Protein 4KQT (pdb70)

InterPro domains:
  IPR005632 Chaperone protein Skp [PF03938] (46-183)
  IPR005632 Chaperone protein Skp [PTHR35089] (60-186)
  IPR005632 Chaperone protein Skp [SM00935] (18-184)
  IPR024930 Skp domain superfamily [G3DSA:3.30.910.20] (45-183)
  IPR024930 Skp domain superfamily [SSF111384] (43-184)

Nearest PDB structures (foldseek):
  4kqt-assembly1_A  TM=1.006E+00  e=8.562E-26  Caulobacter vibrioides CB15
  8gl8-assembly1_C  TM=7.759E-01  e=5.706E-06  Flavobacterium johnsoniae
  8gl8-assembly1_G  TM=7.898E-01  e=2.874E-04  Flavobacterium johnsoniae
  1sg2-assembly1_A  TM=7.099E-01  e=2.002E-04  Escherichia coli
  8gl8-assembly1_E  TM=6.558E-01  e=2.399E-04  Flavobacterium johnsoniae

Structure (mmCIF, N/CA/C/O backbone):
data_4KQT
#
_entry.id   4KQT
#
_cell.length_a   109.849
_cell.length_b   109.849
_cell.length_c   163.704
_cell.angle_alpha   90.000
_cell.angle_beta   90.000
_cell.angle_gamma   120.000
#
_symmetry.space_group_name_H-M   'H 3 2'
#
loop_
_entity.id
_entity.type
_entity.pdbx_description
1 polymer 'Putative outer membrane chaperone (OmpH-like)'
2 non-polymer DI(HYDROXYETHYL)ETHER
3 non-polymer 'TRIETHYLENE GLYCOL'
4 water water
#
loop_
_atom_site.group_PDB
_atom_site.id
_atom_site.type_symbol
_atom_site.label_atom_id
_atom_site.label_alt_id
_atom_site.label_comp_id
_atom_site.label_asym_id
_atom_site.label_entity_id
_atom_site.label_seq_id
_atom_site.pdbx_PDB_ins_code
_atom_site.Cartn_x
_atom_site.Cartn_y
_atom_site.Cartn_z
_atom_site.occupancy
_atom_site.B_iso_or_equiv
_atom_site.auth_seq_id
_atom_site.auth_comp_id
_atom_site.auth_asym_id
_atom_site.auth_atom_id
_atom_site.pdbx_PDB_model_num
ATOM 1 N N . LEU A 1 15 ? -0.097 80.439 79.757 1.00 125.29 -4 LEU A N 1
ATOM 2 C CA . LEU A 1 15 ? -0.546 80.554 81.179 1.00 125.97 -4 LEU A CA 1
ATOM 3 C C . LEU A 1 15 ? 0.561 81.136 82.067 1.00 129.82 -4 LEU A C 1
ATOM 4 O O . LEU A 1 15 ? 1.138 80.416 82.887 1.00 120.76 -4 LEU A O 1
ATOM 6 N N . TYR A 1 16 ? 0.855 82.429 81.886 1.00 138.71 -3 TYR A N 1
ATOM 7 C CA . TYR A 1 16 ? 1.867 83.130 82.708 1.00 143.46 -3 TYR A CA 1
ATOM 8 C C . TYR A 1 16 ? 1.265 83.502 84.080 1.00 140.89 -3 TYR A C 1
ATOM 9 O O . TYR A 1 16 ? 0.528 84.481 84.215 1.00 144.84 -3 TYR A O 1
ATOM 18 N N . PHE A 1 17 ? 1.595 82.700 85.091 1.00 132.32 -2 PHE A N 1
ATOM 19 C CA . PHE A 1 17 ? 0.956 82.778 86.410 1.00 125.19 -2 PHE A CA 1
ATOM 20 C C . PHE A 1 17 ? 1.599 83.799 87.341 1.00 124.04 -2 PHE A C 1
ATOM 21 O O . PHE A 1 17 ? 2.811 83.783 87.550 1.00 119.60 -2 PHE A O 1
ATOM 29 N N . GLN A 1 18 ? 0.768 84.672 87.907 1.00 126.02 -1 GLN A N 1
ATOM 30 C CA . GLN A 1 18 ? 1.213 85.691 88.854 1.00 130.72 -1 GLN A CA 1
ATOM 31 C C . GLN A 1 18 ? 0.363 85.603 90.119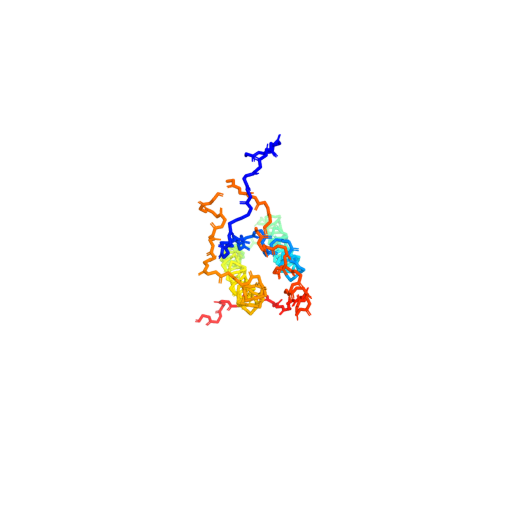 1.00 124.58 -1 GLN A C 1
ATOM 32 O O . GLN A 1 18 ? -0.237 86.586 90.550 1.00 128.09 -1 GLN A O 1
ATOM 38 N N . GLY A 1 19 ? 0.325 84.408 90.705 1.00 115.43 0 GLY A N 1
ATOM 39 C CA . GLY A 1 19 ? -0.466 84.143 91.906 1.00 109.55 0 GLY A CA 1
ATOM 40 C C . GLY A 1 19 ? 0.230 83.186 92.857 1.00 105.57 0 GLY A C 1
ATOM 41 O O . GLY A 1 19 ? 1.447 83.004 92.792 1.00 102.99 0 GLY A O 1
ATOM 42 N N . THR A 1 20 ? -0.559 82.554 93.721 1.00 100.05 37 THR A N 1
ATOM 43 C CA . THR A 1 20 ? -0.046 81.689 94.773 1.00 97.63 37 THR A CA 1
ATOM 44 C C . THR A 1 20 ? -0.270 80.214 94.483 1.00 93.70 37 THR A C 1
ATOM 45 O O . THR A 1 20 ? -1.377 79.789 94.144 1.00 93.63 37 THR A O 1
ATOM 49 N N . HIS A 1 21 ? 0.795 79.441 94.645 1.00 88.80 38 HIS A N 1
ATOM 50 C CA . HIS A 1 21 ? 0.723 77.998 94.558 1.00 85.33 38 HIS A CA 1
ATOM 51 C C . HIS A 1 21 ? 0.494 77.432 95.941 1.00 84.56 38 HIS A C 1
ATOM 52 O O . HIS A 1 21 ? 0.907 78.022 96.933 1.00 86.14 38 HIS A O 1
ATOM 59 N N . GLY A 1 22 ? -0.158 76.278 96.007 1.00 87.02 39 GLY A N 1
ATOM 60 C CA . GLY A 1 22 ? -0.271 75.540 97.258 1.00 86.18 39 GLY A CA 1
ATOM 61 C C . GLY A 1 22 ? 1.108 74.993 97.588 1.00 86.38 39 GLY A C 1
ATOM 62 O O . GLY A 1 22 ? 2.005 75.030 96.739 1.00 83.01 39 GLY A O 1
ATOM 63 N N . PRO A 1 23 ? 1.288 74.464 98.812 1.00 88.31 40 PRO A N 1
ATOM 64 C CA . PRO A 1 23 ? 2.608 73.972 99.219 1.00 86.30 40 PRO A CA 1
ATOM 65 C C . PRO A 1 23 ? 3.082 72.792 98.371 1.00 84.14 40 PRO A C 1
ATOM 66 O O . PRO A 1 23 ? 2.260 72.000 97.913 1.00 81.70 40 PRO A O 1
ATOM 70 N N . ALA A 1 24 ? 4.396 72.691 98.161 1.00 82.98 41 ALA A N 1
ATOM 71 C CA . ALA A 1 24 ? 4.989 71.563 97.438 1.00 80.89 41 ALA A CA 1
ATOM 72 C C . ALA A 1 24 ? 4.459 70.252 98.007 1.00 82.29 41 ALA A C 1
ATOM 73 O O . ALA A 1 24 ? 4.271 70.123 99.218 1.00 85.07 41 ALA A O 1
ATOM 75 N N . LEU A 1 25 ? 4.181 69.298 97.129 1.00 81.32 42 LEU A N 1
ATOM 76 C CA . LEU A 1 25 ? 3.701 67.989 97.549 1.00 80.13 42 LEU A CA 1
ATOM 77 C C . LEU A 1 25 ? 4.921 67.090 97.708 1.00 80.90 42 LEU A C 1
ATOM 78 O O . LEU A 1 25 ? 5.811 67.098 96.851 1.00 75.34 42 LEU A O 1
ATOM 83 N N . PRO A 1 26 ? 4.983 66.326 98.809 1.00 83.91 43 PRO A N 1
ATOM 84 C CA . PRO A 1 26 ? 6.179 65.502 98.979 1.00 83.40 43 PRO A CA 1
ATOM 85 C C . PRO A 1 26 ? 6.229 64.384 97.948 1.00 76.37 43 PRO A C 1
ATOM 86 O O . PRO A 1 26 ? 5.195 63.816 97.615 1.00 74.21 43 PRO A O 1
ATOM 90 N N . GLY A 1 27 ? 7.416 64.119 97.416 1.00 73.31 44 GLY A N 1
ATOM 91 C CA . GLY A 1 27 ? 7.620 63.027 96.472 1.00 75.65 44 GLY A CA 1
ATOM 92 C C . GLY A 1 27 ? 7.181 63.269 95.035 1.00 76.25 44 GLY A C 1
ATOM 93 O O . GLY A 1 27 ? 7.518 62.479 94.147 1.00 76.22 44 GLY A O 1
ATOM 94 N N . VAL A 1 28 ? 6.432 64.342 94.792 1.00 75.17 45 VAL A N 1
ATOM 95 C CA . VAL A 1 28 ? 5.968 64.663 93.447 1.00 74.17 45 VAL A CA 1
ATOM 96 C C . VAL A 1 28 ? 6.991 65.557 92.746 1.00 74.17 45 VAL A C 1
ATOM 97 O O . VAL A 1 28 ? 7.353 66.625 93.255 1.00 73.22 45 VAL A O 1
ATOM 101 N N . CYS A 1 29 ? 7.442 65.116 91.576 1.00 72.19 46 CYS A N 1
ATOM 102 C CA . CYS A 1 29 ? 8.417 65.860 90.787 1.00 73.38 46 CYS A CA 1
ATOM 103 C C . CYS A 1 29 ? 7.931 66.021 89.369 1.00 71.13 46 CYS A C 1
ATOM 104 O O . CYS A 1 29 ? 7.203 65.179 88.862 1.00 72.56 46 CYS A O 1
ATOM 107 N N . ILE A 1 30 ? 8.345 67.111 88.734 1.00 71.82 47 ILE A N 1
ATOM 108 C CA . ILE A 1 30 ? 7.918 67.444 87.381 1.00 71.48 47 ILE A CA 1
ATOM 109 C C . ILE A 1 30 ? 9.144 67.734 86.528 1.00 69.12 47 ILE A C 1
ATOM 110 O O . ILE A 1 30 ? 10.108 68.322 87.017 1.00 71.06 47 ILE A O 1
ATOM 115 N N . PHE A 1 31 ? 9.098 67.340 85.255 1.00 66.42 48 PHE A N 1
ATOM 116 C CA . PHE A 1 31 ? 10.244 67.503 84.354 1.00 67.03 48 PHE A CA 1
ATOM 117 C C . PHE A 1 31 ? 9.863 67.697 82.883 1.00 69.33 48 PHE A C 1
ATOM 118 O O . PHE A 1 31 ? 9.008 66.996 82.370 1.00 71.06 48 PHE A O 1
ATOM 126 N N . SER A 1 32 ? 10.535 68.635 82.214 1.00 73.98 49 SER A N 1
ATOM 127 C CA . SER A 1 32 ? 10.333 68.915 80.788 1.00 72.96 49 SER A CA 1
ATOM 128 C C . SER A 1 32 ? 11.553 68.525 79.943 1.00 73.99 49 SER A C 1
ATOM 129 O O . SER A 1 32 ? 12.591 69.190 79.996 1.00 72.93 49 SER A O 1
ATOM 132 N N . SER A 1 33 ? 11.430 67.453 79.164 1.00 74.07 50 SER A N 1
ATOM 133 C CA . SER A 1 33 ? 12.511 67.038 78.262 1.00 73.69 50 SER A CA 1
ATOM 134 C C . SER A 1 33 ? 12.936 68.125 77.277 1.00 74.42 50 SER A C 1
ATOM 135 O O . SER A 1 33 ? 14.126 68.439 77.196 1.00 73.16 50 SER A O 1
ATOM 138 N N . PRO A 1 34 ? 11.975 68.693 76.519 1.00 74.93 51 PRO A N 1
ATOM 139 C CA . PRO A 1 34 ? 12.348 69.707 75.526 1.00 76.36 51 PRO A CA 1
ATOM 140 C C . PRO A 1 34 ? 12.991 70.946 76.133 1.00 74.42 51 PRO A C 1
ATOM 141 O O . PRO A 1 34 ? 14.023 71.397 75.660 1.00 75.36 51 PRO A O 1
ATOM 145 N N . ARG A 1 35 ? 12.391 71.484 77.182 1.00 75.02 52 ARG A N 1
ATOM 146 C CA . ARG A 1 35 ? 12.956 72.644 77.853 1.00 74.65 52 ARG A CA 1
ATOM 147 C C . ARG A 1 35 ? 14.363 72.331 78.345 1.00 70.75 52 ARG A C 1
ATOM 148 O O . ARG A 1 35 ? 15.234 73.185 78.282 1.00 73.77 52 ARG A O 1
ATOM 156 N N . ALA A 1 36 ? 14.589 71.106 78.811 1.00 70.18 53 ALA A N 1
ATOM 157 C CA . ALA A 1 36 ? 15.915 70.706 79.298 1.00 71.84 53 ALA A CA 1
ATOM 158 C C . ALA A 1 36 ? 16.972 70.674 78.192 1.00 71.18 53 ALA A C 1
ATOM 159 O O . ALA A 1 36 ? 18.088 71.124 78.415 1.00 72.90 53 ALA A O 1
ATOM 161 N N . VAL A 1 37 ? 16.646 70.154 77.009 1.00 71.83 54 VAL A N 1
ATOM 162 C CA . VAL A 1 37 ? 17.646 70.124 75.935 1.00 72.87 54 VAL A CA 1
ATOM 163 C C . VAL A 1 37 ? 17.931 71.555 75.464 1.00 71.71 54 VAL A C 1
ATOM 164 O O . VAL A 1 37 ? 19.086 71.944 75.346 1.00 76.47 54 VAL A O 1
ATOM 168 N N . GLY A 1 38 ? 16.883 72.344 75.247 1.00 70.01 55 GLY A N 1
ATOM 169 C CA . GLY A 1 38 ? 17.029 73.729 74.803 1.00 71.07 55 GLY A CA 1
ATOM 170 C C . GLY A 1 38 ? 17.879 74.560 75.747 1.00 72.11 55 GLY A C 1
ATOM 171 O O . GLY A 1 38 ? 18.693 75.365 75.307 1.00 73.40 55 GLY A O 1
ATOM 172 N N . SER A 1 39 ? 17.696 74.342 77.047 1.00 70.61 56 SER A N 1
ATOM 173 C CA . SER A 1 39 ? 18.451 75.047 78.079 1.00 71.22 56 SER A CA 1
ATOM 174 C C . SER A 1 39 ? 19.875 74.530 78.283 1.00 72.53 56 SER A C 1
ATOM 175 O O . SER A 1 39 ? 20.715 75.262 78.790 1.00 78.98 56 SER A O 1
ATOM 178 N N . SER A 1 40 ? 20.145 73.278 77.913 1.00 71.97 57 SER A N 1
ATOM 179 C CA . SER A 1 40 ? 21.452 72.667 78.148 1.00 72.51 57 SER A CA 1
ATOM 180 C C . SER A 1 40 ? 22.521 73.191 77.199 1.00 74.02 57 SER A C 1
ATOM 181 O O . SER A 1 40 ? 22.218 73.673 76.101 1.00 70.75 57 SER A O 1
ATOM 184 N N . LEU A 1 41 ? 23.774 73.087 77.635 1.00 75.02 58 LEU A N 1
ATOM 185 C CA . LEU A 1 41 ? 24.907 73.467 76.802 1.00 74.31 58 LEU A CA 1
ATOM 186 C C . LEU A 1 41 ? 25.050 72.514 75.631 1.00 74.56 58 LEU A C 1
ATOM 187 O O . LEU A 1 41 ? 25.258 72.946 74.500 1.00 75.36 58 LEU A O 1
ATOM 192 N N . VAL A 1 42 ? 24.940 71.218 75.906 1.00 75.46 59 VAL A N 1
ATOM 193 C CA . VAL A 1 42 ? 25.060 70.212 74.860 1.00 74.08 59 VAL A CA 1
ATOM 194 C C . VAL A 1 42 ? 23.965 70.402 73.795 1.00 72.60 59 VAL A C 1
ATOM 195 O O . VAL A 1 42 ? 24.232 70.310 72.598 1.00 70.56 59 VAL A O 1
ATOM 199 N N . GLY A 1 43 ? 22.744 70.703 74.226 1.00 72.15 60 GLY A N 1
ATOM 200 C CA . GLY A 1 43 ? 21.647 70.911 73.287 1.00 71.24 60 GLY A CA 1
ATOM 201 C C . GLY A 1 43 ? 21.907 72.099 72.378 1.00 70.99 60 GLY A C 1
ATOM 202 O O . GLY A 1 43 ? 21.665 72.038 71.176 1.00 72.34 60 GLY A O 1
ATOM 203 N N . LYS A 1 44 ? 22.407 73.184 72.958 1.00 72.16 61 LYS A N 1
ATOM 204 C CA . LYS A 1 44 ? 22.724 74.382 72.189 1.00 71.72 61 LYS A CA 1
ATOM 205 C C . LYS A 1 44 ? 23.880 74.114 71.238 1.00 72.03 61 LYS A C 1
ATOM 206 O O . LYS A 1 44 ? 23.888 74.619 70.123 1.00 71.41 61 LYS A O 1
ATOM 212 N N . ALA A 1 45 ? 24.839 73.301 71.674 1.00 75.03 62 ALA A N 1
ATOM 213 C CA . ALA A 1 45 ? 25.962 72.901 70.825 1.00 77.12 62 ALA A CA 1
ATOM 214 C C . ALA A 1 45 ? 25.479 72.103 69.613 1.00 74.28 62 ALA A C 1
ATOM 215 O O . ALA A 1 45 ? 26.008 72.253 68.516 1.00 75.74 62 ALA A O 1
ATOM 217 N N . VAL A 1 46 ? 24.468 71.265 69.815 1.00 71.94 63 VAL A N 1
ATOM 218 C CA . VAL A 1 46 ? 23.885 70.498 68.722 1.00 69.68 63 VAL A CA 1
ATOM 219 C C . VAL A 1 46 ? 23.224 71.414 67.690 1.00 68.58 63 VAL A C 1
ATOM 220 O O . VAL A 1 46 ? 23.450 71.232 66.497 1.00 68.16 63 VAL A O 1
ATOM 224 N N . ASP A 1 47 ? 22.421 72.384 68.133 1.00 71.31 64 ASP A N 1
ATOM 225 C CA . ASP A 1 47 ? 21.768 73.323 67.196 1.00 74.94 64 ASP A CA 1
ATOM 226 C C . ASP A 1 47 ? 22.812 74.075 66.391 1.00 72.38 64 ASP A C 1
ATOM 227 O O . ASP A 1 47 ? 22.718 74.139 65.169 1.00 72.20 64 ASP A O 1
ATOM 232 N N . ALA A 1 48 ? 23.823 74.601 67.078 1.00 71.73 65 ALA A N 1
ATOM 233 C CA . ALA A 1 48 ? 24.931 75.314 66.433 1.00 71.46 65 ALA A CA 1
ATOM 234 C C . ALA A 1 48 ? 25.645 74.462 65.388 1.00 73.71 65 ALA A C 1
ATOM 235 O O . ALA A 1 48 ? 26.003 74.962 64.320 1.00 81.09 65 ALA A O 1
ATOM 237 N N . ARG A 1 49 ? 25.848 73.184 65.698 1.00 70.69 66 ARG A N 1
ATOM 238 C CA . ARG A 1 49 ? 26.540 72.275 64.795 1.00 70.05 66 ARG A CA 1
ATOM 239 C C . ARG A 1 49 ? 25.664 71.879 63.621 1.00 68.90 66 ARG A C 1
ATOM 240 O O . ARG A 1 49 ? 26.137 71.785 62.496 1.00 70.37 66 ARG A O 1
ATOM 248 N N . LEU A 1 50 ? 24.390 71.629 63.882 1.00 67.77 67 LEU A N 1
ATOM 249 C CA . LEU A 1 50 ? 23.454 71.349 62.808 1.00 66.79 67 LEU A CA 1
ATOM 250 C C . LEU A 1 50 ? 23.307 72.545 61.901 1.00 66.64 67 LEU A C 1
ATOM 251 O O . LEU A 1 50 ? 23.241 72.394 60.683 1.00 63.84 67 LEU A O 1
ATOM 256 N N . LYS A 1 51 ? 23.253 73.734 62.499 1.00 69.25 68 LYS A N 1
ATOM 257 C CA . LYS A 1 51 ? 23.131 74.970 61.733 1.00 71.00 68 LYS A CA 1
ATOM 258 C C . LYS A 1 51 ? 24.315 75.112 60.795 1.00 72.33 68 LYS A C 1
ATOM 259 O O . LYS A 1 51 ? 24.157 75.549 59.651 1.00 74.46 68 LYS A O 1
ATOM 265 N N . THR A 1 52 ? 25.491 74.732 61.298 1.00 69.53 69 THR A N 1
ATOM 266 C CA . THR A 1 52 ? 26.726 74.777 60.539 1.00 66.69 69 THR A CA 1
ATOM 267 C C . THR A 1 52 ? 26.625 73.825 59.367 1.00 66.39 69 THR A C 1
ATOM 268 O O . THR A 1 52 ? 26.800 74.228 58.221 1.00 66.66 69 THR A O 1
ATOM 272 N N . ILE A 1 53 ? 26.310 72.568 59.658 1.00 67.45 70 ILE A N 1
ATOM 273 C CA . ILE A 1 53 ? 26.188 71.535 58.616 1.00 68.41 70 ILE A CA 1
ATOM 274 C C . ILE A 1 53 ? 25.174 71.927 57.525 1.00 66.62 70 ILE A C 1
ATOM 275 O O . ILE A 1 53 ? 25.414 71.691 56.341 1.00 66.92 70 ILE A O 1
ATOM 280 N N . ILE A 1 54 ? 24.065 72.539 57.922 1.00 63.33 71 ILE A N 1
ATOM 281 C CA . ILE A 1 54 ? 23.060 72.978 56.962 1.00 65.38 71 ILE A CA 1
ATOM 282 C C . ILE A 1 54 ? 23.627 74.079 56.072 1.00 63.83 71 ILE A C 1
ATOM 283 O O . ILE A 1 54 ? 23.475 74.024 54.849 1.00 62.38 71 ILE A O 1
ATOM 288 N N . GLN A 1 55 ? 24.270 75.071 56.686 1.00 63.27 72 GLN A N 1
ATOM 289 C CA . GLN A 1 55 ? 24.924 76.150 55.932 1.00 64.39 72 GLN A CA 1
ATOM 290 C C . GLN A 1 55 ? 25.967 75.623 54.945 1.00 62.69 72 GLN A C 1
ATOM 291 O O . GLN A 1 55 ? 26.092 76.142 53.843 1.00 63.43 72 GLN A O 1
ATOM 297 N N . GLN A 1 56 ? 26.699 74.588 55.340 1.00 60.96 73 GLN A N 1
ATOM 298 C CA . GLN A 1 56 ? 27.708 73.982 54.475 1.00 61.55 73 GLN A CA 1
ATOM 299 C C . GLN A 1 56 ? 27.086 73.227 53.290 1.00 64.48 73 GLN A C 1
ATOM 300 O O . GLN A 1 56 ? 27.638 73.203 52.180 1.00 65.51 73 GLN A O 1
ATOM 306 N N . VAL A 1 57 ? 25.937 72.610 53.529 1.00 64.94 74 VAL A N 1
ATOM 307 C CA . VAL A 1 57 ? 25.194 71.949 52.468 1.00 64.84 74 VAL A CA 1
ATOM 308 C C . VAL A 1 57 ? 24.635 72.977 51.483 1.00 66.87 74 VAL A C 1
ATOM 309 O O . VAL A 1 57 ? 24.676 72.771 50.267 1.00 66.38 74 VAL A O 1
ATOM 313 N N . ASN A 1 58 ? 24.095 74.076 52.000 1.00 68.48 75 ASN A N 1
ATOM 314 C CA . ASN A 1 58 ? 23.544 75.110 51.122 1.00 70.95 75 ASN A CA 1
ATOM 315 C C . ASN A 1 58 ? 24.635 75.642 50.218 1.00 69.38 75 ASN A C 1
ATOM 316 O O . ASN A 1 58 ? 24.444 75.737 49.008 1.00 70.56 75 ASN A O 1
ATOM 321 N N . ALA A 1 59 ? 25.785 75.947 50.822 1.00 67.60 76 ALA A N 1
ATOM 322 C CA . ALA A 1 59 ? 26.947 76.462 50.104 1.00 66.79 76 ALA A CA 1
ATOM 323 C C . ALA A 1 59 ? 27.373 75.509 49.000 1.00 66.90 76 ALA A C 1
ATOM 324 O O . ALA A 1 59 ? 27.702 75.945 47.898 1.00 68.95 76 ALA A O 1
ATOM 326 N N . GLU A 1 60 ? 27.357 74.213 49.299 1.00 66.59 77 GLU A N 1
ATOM 327 C CA . GLU A 1 60 ? 27.705 73.192 48.317 1.00 70.16 77 GLU A CA 1
ATOM 328 C C . GLU A 1 60 ? 26.795 73.255 47.092 1.00 70.23 77 GLU A C 1
ATOM 329 O O . GLU A 1 60 ? 27.266 73.368 45.963 1.00 71.89 77 GLU A O 1
ATOM 335 N N . LEU A 1 61 ? 25.493 73.197 47.334 1.00 70.05 78 LEU A N 1
ATOM 336 C CA . LEU A 1 61 ? 24.504 73.138 46.262 1.00 70.00 78 LEU A CA 1
ATOM 337 C C . LEU A 1 61 ? 24.388 74.456 45.490 1.00 69.04 78 LEU A C 1
ATOM 338 O O . LEU A 1 61 ? 24.146 74.452 44.280 1.00 70.13 78 LEU A O 1
ATOM 343 N N . THR A 1 62 ? 24.562 75.578 46.183 1.00 68.15 79 THR A N 1
ATOM 344 C CA . THR A 1 62 ? 24.535 76.886 45.534 1.00 68.15 79 THR A CA 1
ATOM 345 C C . THR A 1 62 ? 25.721 77.024 44.597 1.00 71.30 79 THR A C 1
ATOM 346 O O . THR A 1 62 ? 25.581 77.529 43.483 1.00 74.13 79 THR A O 1
ATOM 350 N N . GLY A 1 63 ? 26.886 76.564 45.051 1.00 73.91 80 GLY A N 1
ATOM 351 C CA . GLY A 1 63 ? 28.103 76.606 44.246 1.00 72.11 80 GLY A CA 1
ATOM 352 C C . GLY A 1 63 ? 27.925 75.812 42.973 1.00 72.27 80 GLY A C 1
ATOM 353 O O . GLY A 1 63 ? 28.169 76.325 41.881 1.00 72.33 80 GLY A O 1
ATOM 354 N N . GLU A 1 64 ? 27.476 74.565 43.116 1.00 71.85 81 GLU A N 1
ATOM 355 C CA . GLU A 1 64 ? 27.261 73.681 41.967 1.00 71.79 81 GLU A CA 1
ATOM 356 C C . GLU A 1 64 ? 26.283 74.256 40.969 1.00 71.92 81 GLU A C 1
ATOM 357 O O . GLU A 1 64 ? 26.499 74.143 39.765 1.00 71.93 81 GLU A O 1
ATOM 363 N N . ARG A 1 65 ? 25.210 74.857 41.481 1.00 73.08 82 ARG A N 1
ATOM 364 C CA . ARG A 1 65 ? 24.179 75.460 40.639 1.00 74.85 82 ARG A CA 1
ATOM 365 C C . ARG A 1 65 ? 24.717 76.627 39.815 1.00 71.20 82 ARG A C 1
ATOM 366 O O . ARG A 1 65 ? 24.397 76.754 38.635 1.00 73.00 82 ARG A O 1
ATOM 374 N N . THR A 1 66 ? 25.521 77.481 40.441 1.00 67.50 83 THR A N 1
ATOM 375 C CA . THR A 1 66 ? 26.162 78.593 39.738 1.00 68.84 83 THR A CA 1
ATOM 376 C C . THR A 1 66 ? 26.943 78.113 38.514 1.00 71.64 83 THR A C 1
ATOM 377 O O . THR A 1 66 ? 26.927 78.759 37.464 1.00 72.60 83 THR A O 1
ATOM 381 N N . ALA A 1 67 ? 27.635 76.985 38.661 1.00 72.47 84 ALA A N 1
ATOM 382 C CA . ALA A 1 67 ? 28.393 76.409 37.563 1.00 73.00 84 ALA A CA 1
ATOM 383 C C . ALA A 1 67 ? 27.452 75.941 36.456 1.00 74.56 84 ALA A C 1
ATOM 384 O O . ALA A 1 67 ? 27.729 76.141 35.272 1.00 76.57 84 ALA A O 1
ATOM 386 N N . LEU A 1 68 ? 26.332 75.338 36.848 1.00 75.92 85 LEU A N 1
ATOM 387 C CA . LEU A 1 68 ? 25.343 74.848 35.887 1.00 76.36 85 LEU A CA 1
ATOM 388 C C . LEU A 1 68 ? 24.727 75.993 35.096 1.00 75.47 85 LEU A C 1
ATOM 389 O O . LEU A 1 68 ? 24.653 75.933 33.865 1.00 73.26 85 LEU A O 1
ATOM 394 N N . ASP A 1 69 ? 24.309 77.041 35.799 1.00 75.36 86 ASP A N 1
ATOM 395 C CA . ASP A 1 69 ? 23.739 78.212 35.138 1.00 77.59 86 ASP A CA 1
ATOM 396 C C . ASP A 1 69 ? 24.749 78.843 34.175 1.00 78.81 86 ASP A C 1
ATOM 397 O O . ASP A 1 69 ? 24.370 79.282 33.088 1.00 82.22 86 ASP A O 1
ATOM 402 N N . ASN A 1 70 ? 26.026 78.855 34.557 1.00 77.66 87 ASN A N 1
ATOM 403 C CA . ASN A 1 70 ? 27.086 79.353 33.676 1.00 78.88 87 ASN A CA 1
ATOM 404 C C . ASN A 1 70 ? 27.229 78.514 32.413 1.00 76.66 87 ASN A C 1
ATOM 405 O O . ASN A 1 70 ? 27.375 79.060 31.321 1.00 75.30 87 ASN A O 1
ATOM 410 N N . GLU A 1 71 ? 27.170 77.195 32.565 1.00 75.22 88 GLU A N 1
ATOM 411 C CA . GLU A 1 71 ? 27.228 76.284 31.415 1.00 76.77 88 GLU A CA 1
ATOM 412 C C . GLU A 1 71 ? 26.000 76.428 30.501 1.00 74.92 88 GLU A C 1
ATOM 413 O O . GLU A 1 71 ? 26.119 76.296 29.285 1.00 73.52 88 GLU A O 1
ATOM 419 N N . ALA A 1 72 ? 24.838 76.716 31.089 1.00 74.24 89 ALA A N 1
ATOM 420 C CA . ALA A 1 72 ? 23.609 76.943 30.329 1.00 75.38 89 ALA A CA 1
ATOM 421 C C . ALA A 1 72 ? 23.682 78.232 29.511 1.00 82.89 89 ALA A C 1
ATOM 422 O O . ALA A 1 72 ? 23.333 78.233 28.328 1.00 89.51 89 ALA A O 1
ATOM 424 N N . LYS A 1 73 ? 24.133 79.324 30.134 1.00 86.07 90 LYS A N 1
ATOM 425 C CA . LYS A 1 73 ? 24.332 80.599 29.423 1.00 87.75 90 LYS A CA 1
ATOM 426 C C . LYS A 1 73 ? 25.380 80.459 28.331 1.00 85.60 90 LYS A C 1
ATOM 427 O O . LYS A 1 73 ? 25.221 81.008 27.242 1.00 89.05 90 LYS A O 1
ATOM 433 N N . ALA A 1 74 ? 26.449 79.728 28.641 1.00 83.06 91 ALA A N 1
ATOM 434 C CA . ALA A 1 74 ? 27.527 79.457 27.690 1.00 81.78 91 ALA A CA 1
ATOM 435 C C . ALA A 1 74 ? 27.004 78.743 26.462 1.00 83.56 91 ALA A C 1
ATOM 436 O O . ALA A 1 74 ? 27.367 79.092 25.332 1.00 83.65 91 ALA A O 1
ATOM 438 N N . LEU A 1 75 ? 26.150 77.746 26.695 1.00 85.56 92 LEU A N 1
ATOM 439 C CA . LEU A 1 75 ? 25.567 76.952 25.613 1.00 86.48 92 LEU A CA 1
ATOM 440 C C . LEU A 1 75 ? 24.587 77.785 24.810 1.00 86.03 92 LEU A C 1
ATOM 441 O O . LEU A 1 75 ? 24.596 77.740 23.583 1.00 81.68 92 LEU A O 1
ATOM 446 N N . ASP A 1 76 ? 23.756 78.553 25.505 1.00 88.27 93 ASP A N 1
ATOM 447 C CA . ASP A 1 76 ? 22.742 79.358 24.842 1.00 92.22 93 ASP A CA 1
ATOM 448 C C . ASP A 1 76 ? 23.380 80.347 23.882 1.00 92.53 93 ASP A C 1
ATOM 449 O O . ASP A 1 76 ? 22.961 80.454 22.733 1.00 94.87 93 ASP A O 1
ATOM 454 N N . ALA A 1 77 ? 24.415 81.039 24.352 1.00 92.20 94 ALA A N 1
ATOM 455 C CA . ALA A 1 77 ? 25.153 82.003 23.533 1.00 95.30 94 ALA A CA 1
ATOM 456 C C . ALA A 1 77 ? 25.844 81.374 22.313 1.00 98.54 94 ALA A C 1
ATOM 457 O O . ALA A 1 77 ? 26.159 82.065 21.349 1.00 96.92 94 ALA A O 1
ATOM 459 N N . LYS A 1 78 ? 26.058 80.064 22.364 1.00 102.74 95 LYS A N 1
ATOM 460 C CA . LYS A 1 78 ? 26.806 79.323 21.355 1.00 104.12 95 LYS A CA 1
ATOM 461 C C . LYS A 1 78 ? 25.936 78.544 20.348 1.00 108.06 95 LYS A C 1
ATOM 462 O O . LYS A 1 78 ? 26.429 78.144 19.290 1.00 105.63 95 LYS A O 1
ATOM 468 N N . LYS A 1 79 ? 24.652 78.345 20.664 1.00 111.07 96 LYS A N 1
ATOM 469 C CA . LYS A 1 79 ? 23.778 77.431 19.893 1.00 109.00 96 LYS A CA 1
ATOM 470 C C . LYS A 1 79 ? 23.813 77.600 18.370 1.00 112.05 96 LYS A C 1
ATOM 471 O O . LYS A 1 79 ? 23.860 76.606 17.641 1.00 116.84 96 LYS A O 1
ATOM 477 N N . THR A 1 80 ? 23.831 78.846 17.898 1.00 111.88 97 THR A N 1
ATOM 478 C CA . THR A 1 80 ? 23.843 79.136 16.455 1.00 109.24 97 THR A CA 1
ATOM 479 C C . THR A 1 80 ? 25.275 79.212 15.887 1.00 106.65 97 THR A C 1
ATOM 480 O O . THR A 1 80 ? 25.575 80.072 15.067 1.00 104.18 97 THR A O 1
ATOM 484 N N . THR A 1 81 ? 26.142 78.301 16.331 1.00 106.85 98 THR A N 1
ATOM 485 C CA . THR A 1 81 ? 27.545 78.217 15.888 1.00 106.81 98 THR A CA 1
ATOM 486 C C . THR A 1 81 ? 27.957 76.770 15.678 1.00 107.38 98 THR A C 1
ATOM 487 O O . THR A 1 81 ? 28.537 76.430 14.654 1.00 110.12 98 THR A O 1
ATOM 491 N N . ILE A 1 82 ? 27.680 75.938 16.678 1.00 107.52 99 ILE A N 1
ATOM 492 C CA . ILE A 1 82 ? 27.999 74.508 16.653 1.00 102.73 99 ILE A CA 1
ATOM 493 C C . ILE A 1 82 ? 26.923 73.685 15.941 1.00 96.11 99 ILE A C 1
ATOM 494 O O . ILE A 1 82 ? 25.781 74.134 15.789 1.00 86.16 99 ILE A O 1
ATOM 499 N N . ALA A 1 83 ? 27.298 72.472 15.533 1.00 94.57 100 ALA A N 1
ATOM 500 C CA . ALA A 1 83 ? 26.376 71.535 14.875 1.00 92.03 100 ALA A CA 1
ATOM 501 C C . ALA A 1 83 ? 25.157 71.204 15.753 1.00 90.90 100 ALA A C 1
ATOM 502 O O . ALA A 1 83 ? 25.239 71.208 16.986 1.00 89.44 100 ALA A O 1
ATOM 504 N N . GLN A 1 84 ? 24.029 70.923 15.109 1.00 89.51 101 GLN A N 1
ATOM 505 C CA . GLN A 1 84 ? 22.818 70.510 15.821 1.00 89.89 101 GLN A CA 1
ATOM 506 C C . GLN A 1 84 ? 23.072 69.247 16.670 1.00 89.25 101 GLN A C 1
ATOM 507 O O . GLN A 1 84 ? 22.539 69.114 17.774 1.00 85.56 101 GLN A O 1
ATOM 513 N N . ASP A 1 85 ? 23.899 68.343 16.148 1.00 90.07 102 ASP A N 1
ATOM 514 C CA . ASP A 1 85 ? 24.258 67.100 16.836 1.00 91.70 102 ASP A CA 1
ATOM 515 C C . ASP A 1 85 ? 25.002 67.373 18.131 1.00 89.91 102 ASP A C 1
ATOM 516 O O . ASP A 1 85 ? 24.685 66.791 19.168 1.00 87.72 102 ASP A O 1
ATOM 521 N N . ALA A 1 86 ? 26.001 68.252 18.051 1.00 90.12 103 ALA A N 1
ATOM 522 C CA . ALA A 1 86 ? 26.805 68.651 19.211 1.00 87.70 103 ALA A CA 1
ATOM 523 C C . ALA A 1 86 ? 25.970 69.413 20.246 1.00 86.45 103 ALA A C 1
ATOM 524 O O . ALA A 1 86 ? 26.136 69.228 21.445 1.00 85.17 103 ALA A O 1
ATOM 526 N N . LEU A 1 87 ? 25.076 70.271 19.769 1.00 86.91 104 LEU A N 1
ATOM 527 C CA . LEU A 1 87 ? 24.155 71.011 20.628 1.00 84.24 104 LEU A CA 1
ATOM 528 C C . LEU A 1 87 ? 23.257 70.066 21.431 1.00 84.71 104 LEU A C 1
ATOM 529 O O . LEU A 1 87 ? 23.110 70.204 22.647 1.00 85.22 104 LEU A O 1
ATOM 534 N N . GLU A 1 88 ? 22.653 69.110 20.739 1.00 85.38 105 GLU A N 1
ATOM 535 C CA . GLU A 1 88 ? 21.811 68.101 21.380 1.00 86.74 105 GLU A CA 1
ATOM 536 C C . GLU A 1 88 ? 22.602 67.330 22.445 1.00 84.27 105 GLU A C 1
ATOM 537 O O . GLU A 1 88 ? 22.098 67.093 23.545 1.00 84.08 105 GLU A O 1
ATOM 543 N N . GLN A 1 89 ? 23.835 66.950 22.094 1.00 81.78 106 GLN A N 1
ATOM 544 C CA . GLN A 1 89 ? 24.755 66.232 22.994 1.00 81.62 106 GLN A CA 1
ATOM 545 C C . GLN A 1 89 ? 25.043 66.986 24.277 1.00 81.00 106 GLN A C 1
ATOM 546 O O . GLN A 1 89 ? 24.956 66.425 25.370 1.00 78.62 106 GLN A O 1
ATOM 552 N N . GLN A 1 90 ? 25.413 68.253 24.124 1.00 78.58 107 GLN A N 1
ATOM 553 C CA . GLN A 1 90 ? 25.790 69.088 25.248 1.00 76.76 107 GLN A CA 1
ATOM 554 C C . GLN A 1 90 ? 24.613 69.443 26.132 1.00 76.40 107 GLN A C 1
ATOM 555 O O . GLN A 1 90 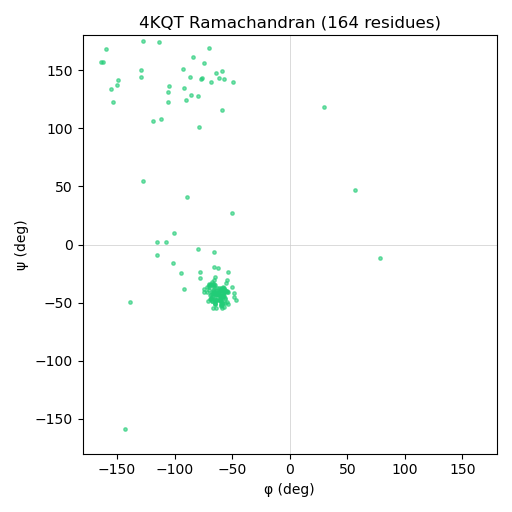? 24.752 69.474 27.353 1.00 75.33 107 GLN A O 1
ATOM 561 N N . ALA A 1 91 ? 23.464 69.710 25.518 1.00 75.43 108 ALA A N 1
ATOM 562 C CA . ALA A 1 91 ? 22.248 70.002 26.269 1.00 73.55 108 ALA A CA 1
ATOM 563 C C . ALA A 1 91 ? 21.784 68.779 27.048 1.00 74.43 108 ALA A C 1
ATOM 564 O O . ALA A 1 91 ? 21.327 68.907 28.181 1.00 75.33 108 ALA A O 1
ATOM 566 N N . ALA A 1 92 ? 21.897 67.598 26.439 1.00 78.01 109 ALA A N 1
ATOM 567 C CA . ALA A 1 92 ? 21.533 66.334 27.101 1.00 78.09 109 ALA A CA 1
ATOM 568 C C . ALA A 1 92 ? 22.399 66.086 28.340 1.00 78.79 109 ALA A C 1
ATOM 569 O O . ALA A 1 92 ? 21.892 65.675 29.389 1.00 76.80 109 ALA A O 1
ATOM 571 N N . THR A 1 93 ? 23.703 66.340 28.193 1.00 80.75 110 THR A N 1
ATOM 572 C CA . THR A 1 93 ? 24.686 66.233 29.280 1.00 79.36 110 THR A CA 1
ATOM 573 C C . THR A 1 93 ? 24.319 67.178 30.416 1.00 78.31 110 THR A C 1
ATOM 574 O O . THR A 1 93 ? 24.218 66.775 31.569 1.00 81.80 110 THR A O 1
ATOM 578 N N . LEU A 1 94 ? 24.120 68.441 30.067 1.00 77.58 111 LEU A N 1
ATOM 579 C CA . LEU A 1 94 ? 23.773 69.482 31.030 1.00 76.03 111 LEU A CA 1
ATOM 580 C C . LEU A 1 94 ? 22.445 69.188 31.718 1.00 77.23 111 LEU A C 1
ATOM 581 O O . LEU A 1 94 ? 22.289 69.443 32.910 1.00 79.37 111 LEU A O 1
ATOM 586 N N . GLN A 1 95 ? 21.499 68.638 30.960 1.00 77.23 112 GLN A N 1
ATOM 587 C CA . GLN A 1 95 ? 20.201 68.250 31.490 1.00 74.74 112 GLN A CA 1
ATOM 588 C C . GLN A 1 95 ? 20.333 67.127 32.521 1.00 74.26 112 GLN A C 1
ATOM 589 O O . GLN A 1 95 ? 19.579 67.085 33.488 1.00 73.61 112 GLN A O 1
ATOM 595 N N . ALA A 1 96 ? 21.281 66.218 32.309 1.00 75.46 113 ALA A N 1
ATOM 596 C CA . ALA A 1 96 ? 21.512 65.110 33.245 1.00 78.73 113 ALA A CA 1
ATOM 597 C C . ALA A 1 96 ? 22.212 65.584 34.521 1.00 78.84 113 ALA A C 1
ATOM 598 O O . ALA A 1 96 ? 21.918 65.089 35.612 1.00 78.60 113 ALA A O 1
ATOM 600 N N . LYS A 1 97 ? 23.149 66.522 34.372 1.00 78.66 114 LYS A N 1
ATOM 601 C CA . LYS A 1 97 ? 23.826 67.140 35.516 1.00 81.09 114 LYS A CA 1
ATOM 602 C C . LYS A 1 97 ? 22.821 67.857 36.405 1.00 79.35 114 LYS A C 1
ATOM 603 O O . LYS A 1 97 ? 22.935 67.832 37.636 1.00 80.21 114 LYS A O 1
ATOM 609 N N . ALA A 1 98 ? 21.862 68.521 35.761 1.00 75.37 115 ALA A N 1
ATOM 610 C CA . ALA A 1 98 ? 20.812 69.244 36.456 1.00 73.52 115 ALA A CA 1
ATOM 611 C C . ALA A 1 98 ? 19.948 68.298 37.279 1.00 72.49 115 ALA A C 1
ATOM 612 O O . ALA A 1 98 ? 19.626 68.587 38.426 1.00 74.91 115 ALA A O 1
ATOM 614 N N . ASN A 1 99 ? 19.590 67.160 36.705 1.00 72.63 116 ASN A N 1
ATOM 615 C CA . ASN A 1 99 ? 18.770 66.188 37.425 1.00 75.94 116 ASN A CA 1
ATOM 616 C C . ASN A 1 99 ? 19.504 65.591 38.615 1.00 77.70 116 ASN A C 1
ATOM 617 O O . ASN A 1 99 ? 18.921 65.421 39.687 1.00 83.45 116 ASN A O 1
ATOM 622 N N . ALA A 1 100 ? 20.784 65.285 38.424 1.00 75.75 117 ALA A N 1
ATOM 623 C CA . ALA A 1 100 ? 21.605 64.722 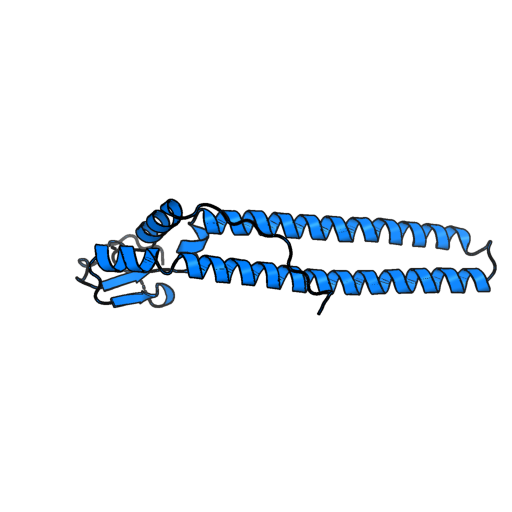39.493 1.00 75.02 117 ALA A CA 1
ATOM 624 C C . ALA A 1 100 ? 21.785 65.716 40.637 1.00 73.86 117 ALA A C 1
ATOM 625 O O . ALA A 1 100 ? 21.989 65.317 41.783 1.00 71.51 117 ALA A O 1
ATOM 627 N N . TRP A 1 101 ? 21.722 67.005 40.308 1.00 75.15 118 TRP A N 1
ATOM 628 C CA . TRP A 1 101 ? 21.798 68.075 41.297 1.00 75.85 118 TRP A CA 1
ATOM 629 C C . TRP A 1 101 ? 20.543 68.069 42.154 1.00 78.05 118 TRP A C 1
ATOM 630 O O . TRP A 1 101 ? 20.631 68.152 43.379 1.00 77.49 118 TRP A O 1
ATOM 641 N N . GLN A 1 102 ? 19.380 67.976 41.509 1.00 80.26 119 GLN A N 1
ATOM 642 C CA . GLN A 1 102 ? 18.118 67.838 42.238 1.00 83.46 119 GLN A CA 1
ATOM 643 C C . GLN A 1 102 ? 18.120 66.589 43.096 1.00 80.03 119 GLN A C 1
ATOM 644 O O . GLN A 1 102 ? 17.690 66.638 44.243 1.00 80.55 119 GLN A O 1
ATOM 650 N N . ARG A 1 103 ? 18.600 65.476 42.545 1.00 78.88 120 ARG A N 1
ATOM 651 C CA . ARG A 1 103 ? 18.685 64.232 43.313 1.00 78.62 120 ARG A CA 1
ATOM 652 C C . ARG A 1 103 ? 19.567 64.409 44.537 1.00 78.70 120 ARG A C 1
ATOM 653 O O . ARG A 1 103 ? 19.261 63.879 45.608 1.00 81.39 120 ARG A O 1
ATOM 661 N N . LYS A 1 104 ? 20.644 65.174 44.375 1.00 78.30 121 LYS A N 1
ATOM 662 C CA . LYS A 1 104 ? 21.567 65.465 45.466 1.00 78.90 121 LYS A CA 1
ATOM 663 C C . LYS A 1 104 ? 20.879 66.286 46.548 1.00 78.86 121 LYS A C 1
ATOM 664 O O . LYS A 1 104 ? 20.934 65.936 47.730 1.00 76.23 121 LYS A O 1
ATOM 670 N N . GLY A 1 105 ? 20.228 67.373 46.137 1.00 78.30 122 GLY A N 1
ATOM 671 C CA . GLY A 1 105 ? 19.454 68.205 47.054 1.00 79.05 122 GLY A CA 1
ATOM 672 C C . GLY A 1 105 ? 18.563 67.369 47.956 1.00 80.74 122 GLY A C 1
ATOM 673 O O . GLY A 1 105 ? 18.557 67.554 49.172 1.00 80.69 122 GLY A O 1
ATOM 674 N N . GLN A 1 106 ? 17.834 66.428 47.356 1.00 84.36 123 GLN A N 1
ATOM 675 C CA . GLN A 1 106 ? 16.954 65.520 48.101 1.00 85.82 123 GLN A CA 1
ATOM 676 C C . GLN A 1 106 ? 17.710 64.537 48.986 1.00 80.62 123 GLN A C 1
ATOM 677 O O . GLN A 1 106 ? 17.210 64.162 50.042 1.00 80.35 123 GLN A O 1
ATOM 683 N N . LEU A 1 107 ? 18.882 64.090 48.547 1.00 77.02 124 LEU A N 1
ATOM 684 C CA . LEU A 1 107 ? 19.691 63.196 49.370 1.00 79.43 124 LEU A CA 1
ATOM 685 C C . LEU A 1 107 ? 20.142 63.927 50.613 1.00 80.05 124 LEU A C 1
ATOM 686 O O . LEU A 1 107 ? 19.993 63.427 51.722 1.00 83.99 124 LEU A O 1
ATOM 691 N N . ARG A 1 108 ? 20.716 65.106 50.407 1.00 80.57 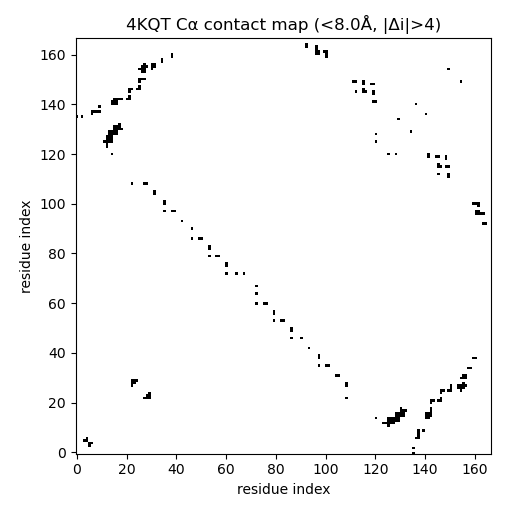125 ARG A N 1
ATOM 692 C CA . ARG A 1 108 ? 21.241 65.915 51.497 1.00 77.94 125 ARG A CA 1
ATOM 693 C C . ARG A 1 108 ? 20.152 66.215 52.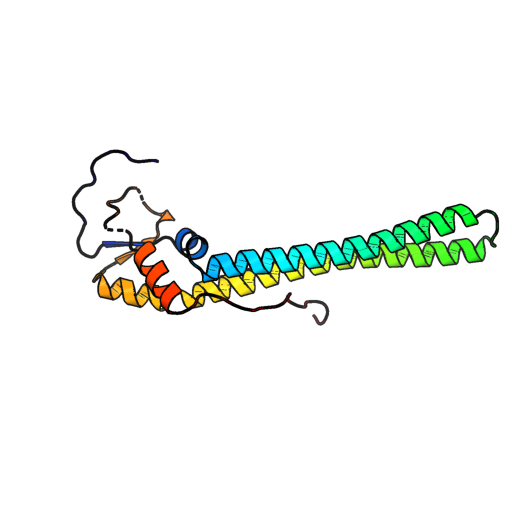517 1.00 81.75 125 ARG A C 1
ATOM 694 O O . ARG A 1 108 ? 20.378 66.098 53.715 1.00 86.04 125 ARG A O 1
ATOM 702 N N . GLN A 1 109 ? 18.964 66.574 52.043 1.00 85.34 126 GLN A N 1
ATOM 703 C CA . GLN A 1 109 ? 17.859 66.879 52.944 1.00 88.62 126 GLN A CA 1
ATOM 704 C C . GLN A 1 109 ? 17.619 65.720 53.911 1.00 86.23 126 GLN A C 1
ATOM 705 O O . GLN A 1 109 ? 17.564 65.931 55.116 1.00 87.32 126 GLN A O 1
ATOM 711 N N . LYS A 1 110 ? 17.518 64.502 53.381 1.00 85.92 127 LYS A N 1
ATOM 712 C CA . LYS A 1 110 ? 17.369 63.302 54.211 1.00 87.96 127 LYS A CA 1
ATOM 713 C C . LYS A 1 110 ? 18.604 63.030 55.074 1.00 84.86 127 LYS A C 1
ATOM 714 O O . LYS A 1 110 ? 18.475 62.554 56.204 1.00 88.04 127 LYS A O 1
ATOM 720 N N . GLU A 1 111 ? 19.792 63.319 54.544 1.00 79.13 128 GLU A N 1
ATOM 721 C CA . GLU A 1 111 ? 21.035 63.149 55.308 1.00 79.09 128 GLU A CA 1
ATOM 722 C C . GLU A 1 111 ? 21.068 64.084 56.519 1.00 77.92 128 GLU A C 1
ATOM 723 O O . GLU A 1 111 ? 21.518 63.704 57.603 1.00 74.20 128 GLU A O 1
ATOM 729 N N . VAL A 1 112 ? 20.583 65.304 56.326 1.00 78.28 129 VAL A N 1
ATOM 730 C CA . VAL A 1 112 ? 20.520 66.290 57.398 1.00 78.70 129 VAL A CA 1
ATOM 731 C C . VAL A 1 112 ? 19.511 65.843 58.452 1.00 77.72 129 VAL A C 1
ATOM 732 O O . VAL A 1 112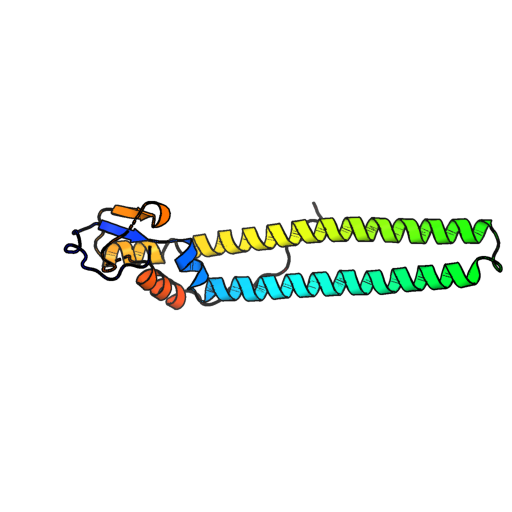 ? 19.812 65.858 59.641 1.00 75.60 129 VAL A O 1
ATOM 736 N N . GLU A 1 113 ? 18.318 65.454 58.004 1.00 78.68 130 GLU A N 1
ATOM 737 C CA . GLU A 1 113 ? 17.261 65.007 58.911 1.00 78.84 130 GLU A CA 1
ATOM 738 C C . GLU A 1 113 ? 17.729 63.838 59.771 1.00 77.43 130 GLU A C 1
ATOM 739 O O . GLU A 1 113 ? 17.407 63.780 60.956 1.00 82.40 130 GLU A O 1
ATOM 745 N N . ALA A 1 114 ? 18.502 62.925 59.188 1.00 74.71 131 ALA A N 1
ATOM 746 C CA . ALA A 1 114 ? 19.026 61.780 59.941 1.00 74.51 131 ALA A CA 1
ATOM 747 C C . ALA A 1 114 ? 20.124 62.211 60.925 1.00 75.11 131 ALA A C 1
ATOM 748 O O . ALA A 1 114 ? 20.231 61.664 62.023 1.00 72.33 131 ALA A O 1
ATOM 750 N N . THR A 1 115 ? 20.937 63.185 60.522 1.00 76.27 132 THR A N 1
ATOM 751 C CA . THR A 1 115 ? 21.973 63.736 61.392 1.00 77.20 132 THR A CA 1
ATOM 752 C C . THR A 1 115 ? 21.333 64.364 62.621 1.00 79.77 132 THR A C 1
ATOM 753 O O . THR A 1 115 ? 21.810 64.190 63.745 1.00 80.89 132 THR A O 1
ATOM 757 N N . GLU A 1 116 ? 20.249 65.095 62.381 1.00 82.00 133 GLU A N 1
ATOM 758 C CA . GLU A 1 116 ? 19.476 65.741 63.430 1.00 82.83 133 GLU A CA 1
ATOM 759 C C . GLU A 1 116 ? 18.940 64.724 64.428 1.00 84.94 133 GLU A C 1
ATOM 760 O O . GLU A 1 116 ? 19.125 64.882 65.633 1.00 84.87 133 GLU A O 1
ATOM 766 N N . GLN A 1 117 ? 18.290 63.678 63.923 1.00 86.76 134 GLN A N 1
ATOM 767 C CA . GLN A 1 117 ? 17.730 62.638 64.782 1.00 86.35 134 GLN A CA 1
ATOM 768 C C . GLN A 1 117 ? 18.803 61.879 65.550 1.00 80.57 134 GLN A C 1
ATOM 769 O O . GLN A 1 117 ? 18.683 61.700 66.749 1.00 79.61 134 GLN A O 1
ATOM 775 N N . LYS A 1 118 ? 19.861 61.447 64.879 1.00 80.09 135 LYS A N 1
ATOM 776 C CA . LYS A 1 118 ? 20.919 60.720 65.576 1.00 80.86 135 LYS A CA 1
ATOM 777 C C . LYS A 1 118 ? 21.444 61.541 66.749 1.00 82.25 135 LYS A C 1
ATOM 778 O O . LYS A 1 118 ? 21.702 60.995 67.821 1.00 82.81 135 LYS A O 1
ATOM 784 N N . ALA A 1 119 ? 21.577 62.851 66.539 1.00 83.32 136 ALA A N 1
ATOM 785 C CA . ALA A 1 119 ? 22.092 63.766 67.559 1.00 81.77 136 ALA A CA 1
ATOM 786 C C . ALA A 1 119 ? 21.157 63.901 68.754 1.00 81.07 136 ALA A C 1
ATOM 787 O O . ALA A 1 119 ? 21.584 63.709 69.887 1.00 83.81 136 ALA A O 1
ATOM 789 N N . LEU A 1 120 ? 19.896 64.248 68.500 1.00 80.56 137 LEU A N 1
ATOM 790 C CA . LEU A 1 120 ? 18.881 64.339 69.564 1.00 81.80 137 LEU A CA 1
ATOM 791 C C . LEU A 1 120 ? 18.770 63.035 70.325 1.00 81.11 137 LEU A C 1
ATOM 792 O O . LEU A 1 120 ? 18.823 63.019 71.542 1.00 81.83 137 LEU A O 1
ATOM 797 N N . SER A 1 121 ? 18.634 61.940 69.590 1.00 84.77 138 SER A N 1
ATOM 798 C CA . SER A 1 121 ? 18.600 60.612 70.179 1.00 85.32 138 SER A CA 1
ATOM 799 C C . SER A 1 121 ? 19.763 60.451 71.171 1.00 87.29 138 SER A C 1
ATOM 800 O O . SER A 1 121 ? 19.563 59.989 72.291 1.00 90.87 138 SER A O 1
ATOM 803 N N . ARG A 1 122 ? 20.959 60.879 70.768 1.00 89.98 139 ARG A N 1
ATOM 804 C CA . ARG A 1 122 ? 22.145 60.833 71.634 1.00 93.85 139 ARG A CA 1
ATOM 805 C C . ARG A 1 122 ? 22.069 61.776 72.848 1.00 90.56 139 ARG A C 1
ATOM 806 O O . ARG A 1 122 ? 22.611 61.457 73.908 1.00 95.76 139 ARG A O 1
ATOM 814 N N . VAL A 1 123 ? 21.436 62.937 72.697 1.00 84.98 140 VAL A N 1
ATOM 815 C CA . VAL A 1 123 ? 21.268 63.863 73.826 1.00 83.73 140 VAL A CA 1
ATOM 816 C C . VAL A 1 123 ? 20.375 63.217 74.878 1.00 85.01 140 VAL A C 1
ATOM 817 O O . VAL A 1 123 ? 20.733 63.157 76.056 1.00 89.17 140 VAL A O 1
ATOM 821 N N . TYR A 1 124 ? 19.220 62.726 74.435 1.00 85.45 141 TYR A N 1
ATOM 822 C CA . TYR A 1 124 ? 18.284 62.017 75.300 1.00 80.63 141 TYR A CA 1
ATOM 823 C C . TYR A 1 124 ? 18.974 60.913 76.097 1.00 81.57 141 TYR A C 1
ATOM 824 O O . TYR A 1 124 ? 18.630 60.715 77.260 1.00 80.64 141 TYR A O 1
ATOM 833 N N . GLN A 1 125 ? 19.956 60.227 75.498 1.00 84.00 142 GLN A N 1
ATOM 834 C CA . GLN A 1 125 ? 20.747 59.218 76.228 1.00 93.62 142 GLN A CA 1
ATOM 835 C C . GLN A 1 125 ? 21.473 59.864 77.395 1.00 92.33 142 GLN A C 1
ATOM 836 O O . GLN A 1 125 ? 21.456 59.339 78.513 1.00 93.11 142 GLN A O 1
ATOM 842 N N . GLU A 1 126 ? 22.099 61.010 77.129 1.00 90.76 143 GLU A N 1
ATOM 843 C CA . GLU A 1 126 ? 22.879 61.724 78.142 1.00 90.35 143 GLU A CA 1
ATOM 844 C C . GLU A 1 126 ? 22.043 62.278 79.298 1.00 87.25 143 GLU A C 1
ATOM 845 O O . GLU A 1 126 ? 22.596 62.594 80.348 1.00 88.73 143 GLU A O 1
ATOM 851 N N . LEU A 1 127 ? 20.734 62.417 79.095 1.00 81.54 144 LEU A N 1
ATOM 852 C CA . LEU A 1 127 ? 19.821 62.863 80.150 1.00 80.66 144 LEU A CA 1
ATOM 853 C C . LEU A 1 127 ? 19.466 61.772 81.157 1.00 80.66 144 LEU A C 1
ATOM 854 O O . LEU A 1 127 ? 19.169 62.074 82.315 1.00 79.80 144 LEU A O 1
ATOM 859 N N . ASN A 1 128 ? 19.482 60.517 80.713 1.00 81.05 145 ASN A N 1
ATOM 860 C CA A ASN A 1 128 ? 19.127 59.365 81.555 0.50 81.92 145 ASN A CA 1
ATOM 861 C CA B ASN A 1 128 ? 19.071 59.423 81.575 0.50 81.01 145 ASN A CA 1
ATOM 862 C C . ASN A 1 128 ? 19.735 59.467 82.955 1.00 82.86 145 ASN A C 1
ATOM 863 O O . ASN A 1 128 ? 19.027 59.468 83.962 1.00 83.86 145 ASN A O 1
ATOM 872 N N . THR A 1 129 ? 21.061 59.570 83.014 1.00 81.62 146 THR A N 1
ATOM 873 C CA . THR A 1 129 ? 21.752 59.594 84.314 1.00 80.98 146 THR A CA 1
ATOM 874 C C . THR A 1 129 ? 21.474 60.853 85.160 1.00 77.95 146 THR A C 1
ATOM 875 O O . THR A 1 129 ? 21.173 60.732 86.352 1.00 78.08 146 THR A O 1
ATOM 879 N N . PRO A 1 130 ? 21.583 62.057 84.566 1.00 75.11 147 PRO A N 1
ATOM 880 C CA . PRO A 1 130 ? 21.236 63.269 85.307 1.00 74.78 147 PRO A CA 1
ATOM 881 C C . PRO A 1 130 ? 19.828 63.240 85.895 1.00 75.42 147 PRO A C 1
ATOM 882 O O . PRO A 1 130 ? 19.620 63.687 87.026 1.00 75.85 147 PRO A O 1
ATOM 886 N N . ILE A 1 131 ? 18.873 62.720 85.132 1.00 75.05 148 ILE A N 1
ATOM 887 C CA . ILE A 1 131 ? 17.507 62.604 85.617 1.00 75.86 148 ILE A CA 1
ATOM 888 C C . ILE A 1 131 ? 17.499 61.725 86.856 1.00 77.81 148 ILE A C 1
ATOM 889 O O . ILE A 1 131 ? 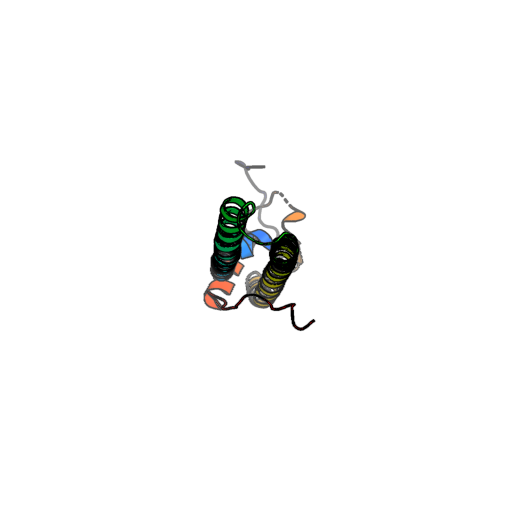16.933 62.106 87.878 1.00 78.35 148 ILE A O 1
ATOM 894 N N . GLN A 1 132 ? 18.156 60.572 86.765 1.00 80.45 149 GLN A N 1
ATOM 895 C CA . GLN A 1 132 ? 18.213 59.630 87.880 1.00 84.66 149 GLN A CA 1
ATOM 896 C C . GLN A 1 132 ? 18.843 60.238 89.121 1.00 82.35 149 GLN A C 1
ATOM 897 O O . GLN A 1 132 ? 18.334 60.054 90.229 1.00 81.35 149 GLN A O 1
ATOM 903 N N . GLN A 1 133 ? 19.941 60.961 88.937 1.00 80.98 150 GLN A N 1
ATOM 904 C CA . GLN A 1 133 ? 20.617 61.611 90.060 1.00 83.89 150 GLN A CA 1
ATOM 905 C C . GLN A 1 133 ? 19.698 62.588 90.799 1.00 82.40 150 GLN A C 1
ATOM 906 O O . GLN A 1 133 ? 19.563 62.524 92.025 1.00 85.29 150 GLN A O 1
ATOM 912 N N . VAL A 1 134 ? 19.064 63.479 90.043 1.00 77.83 151 VAL A N 1
ATOM 913 C CA . VAL A 1 134 ? 18.213 64.519 90.624 1.00 75.30 151 VAL A CA 1
ATOM 914 C C . VAL A 1 134 ? 16.928 63.923 91.217 1.00 74.54 151 VAL A C 1
ATOM 915 O O . VAL A 1 134 ? 16.442 64.390 92.255 1.00 73.14 151 VAL A O 1
ATOM 919 N N . TYR A 1 135 ? 16.394 62.897 90.554 1.00 73.09 152 TYR A N 1
ATOM 920 C CA . TYR A 1 135 ? 15.215 62.164 91.029 1.00 75.52 152 TYR A CA 1
ATOM 921 C C . TYR A 1 135 ? 15.448 61.679 92.450 1.00 77.56 152 TYR A C 1
ATOM 922 O O . TYR A 1 135 ? 14.633 61.927 93.337 1.00 83.04 152 TYR A O 1
ATOM 931 N N . GLN A 1 136 ? 16.583 61.018 92.658 1.00 79.01 153 GLN A N 1
ATOM 932 C CA . GLN A 1 136 ? 16.957 60.494 93.972 1.00 82.32 153 GLN A CA 1
ATOM 933 C C . GLN A 1 136 ? 17.348 61.562 94.972 1.00 80.10 153 GLN A C 1
ATOM 934 O O . GLN A 1 136 ? 16.987 61.465 96.138 1.00 76.32 153 GLN A O 1
ATOM 940 N N . ALA A 1 137 ? 18.095 62.567 94.524 1.00 82.19 154 ALA A N 1
ATOM 941 C CA . ALA A 1 137 ? 18.470 63.690 95.386 1.00 84.48 154 ALA A CA 1
ATOM 942 C C . ALA A 1 137 ? 17.222 64.353 95.975 1.00 85.80 154 ALA A C 1
ATOM 943 O O . ALA A 1 137 ? 17.148 64.607 97.178 1.00 90.80 154 ALA A O 1
ATOM 945 N N . GLN A 1 138 ? 16.237 64.597 95.118 1.00 83.45 155 GLN A N 1
ATOM 946 C CA . GLN A 1 138 ? 14.974 65.199 95.527 1.00 83.09 155 GLN A CA 1
ATOM 947 C C . GLN A 1 138 ? 13.994 64.213 96.177 1.00 81.33 155 GLN A C 1
ATOM 948 O O . GLN A 1 138 ? 12.914 64.611 96.606 1.00 80.77 155 GLN A O 1
ATOM 954 N N . LYS A 1 139 ? 14.364 62.935 96.229 1.00 83.08 156 LYS A N 1
ATOM 955 C CA . LYS A 1 139 ? 13.552 61.883 96.850 1.00 86.56 156 LYS A CA 1
ATOM 956 C C . LYS A 1 139 ? 12.143 61.783 96.255 1.00 85.30 156 LYS A C 1
ATOM 957 O O . LYS A 1 139 ? 11.151 61.698 96.988 1.00 83.07 156 LYS A O 1
ATOM 963 N N . CYS A 1 140 ? 12.059 61.786 94.926 1.00 83.45 157 CYS A N 1
ATOM 964 C CA . CYS A 1 140 ? 10.763 61.708 94.261 1.00 84.79 157 CYS A CA 1
ATOM 965 C C . CYS A 1 140 ? 10.246 60.289 94.313 1.00 81.95 157 CYS A C 1
ATOM 966 O O . CYS A 1 140 ? 11.021 59.337 94.206 1.00 81.39 157 CYS A O 1
ATOM 969 N N . SER A 1 141 ? 8.933 60.170 94.485 1.00 80.70 158 SER A N 1
ATOM 970 C CA . SER A 1 141 ? 8.223 58.906 94.346 1.00 80.30 158 SER A CA 1
ATOM 971 C C . SER A 1 141 ? 7.663 58.793 92.929 1.00 76.59 158 SER A C 1
ATOM 972 O O . SER A 1 141 ? 7.437 57.690 92.449 1.00 74.30 158 SER A O 1
ATOM 975 N N . VAL A 1 142 ? 7.446 59.937 92.272 1.00 75.62 159 VAL A N 1
ATOM 976 C CA . VAL A 1 142 ? 6.907 59.990 90.907 1.00 72.27 159 VAL A CA 1
ATOM 977 C C . VAL A 1 142 ? 7.432 61.212 90.139 1.00 70.69 159 VAL A C 1
ATOM 978 O O . VAL A 1 142 ? 7.585 62.292 90.703 1.00 72.37 159 VAL A O 1
ATOM 982 N N . LEU A 1 143 ? 7.707 61.021 88.851 1.00 71.07 160 LEU A N 1
ATOM 983 C CA . LEU A 1 143 ? 8.237 62.071 87.984 1.00 69.93 160 LEU A CA 1
ATOM 984 C C . LEU A 1 143 ? 7.262 62.335 86.856 1.00 70.90 160 LEU A C 1
ATOM 985 O O . LEU A 1 143 ? 7.159 61.541 85.928 1.00 71.31 160 LEU A O 1
ATOM 990 N N . LEU A 1 144 ? 6.560 63.460 86.936 1.00 73.99 161 LEU A N 1
ATOM 991 C CA . LEU A 1 144 ? 5.563 63.821 85.940 1.00 78.24 161 LEU A CA 1
ATOM 992 C C . LEU A 1 144 ? 6.173 64.560 84.755 1.00 80.02 161 LEU A C 1
ATOM 993 O O . LEU A 1 144 ? 7.097 65.355 84.913 1.00 82.52 161 LEU A O 1
ATOM 998 N N . ASP A 1 145 ? 5.630 64.291 83.572 1.00 81.55 162 ASP A N 1
ATOM 999 C CA . ASP A 1 145 ? 6.017 64.969 82.345 1.00 80.56 162 ASP A CA 1
ATOM 1000 C C . ASP A 1 145 ? 5.305 66.329 82.331 1.00 77.40 162 ASP A C 1
ATOM 1001 O O . ASP A 1 145 ? 4.091 66.395 82.513 1.00 75.11 162 ASP A O 1
ATOM 1006 N N . ARG A 1 146 ? 6.074 67.403 82.136 1.00 76.72 163 ARG A N 1
ATOM 1007 C CA . ARG A 1 146 ? 5.560 68.784 82.114 1.00 76.84 163 ARG A CA 1
ATOM 1008 C C . ARG A 1 146 ? 4.427 68.977 81.124 1.00 77.87 163 ARG A C 1
ATOM 1009 O O . ARG A 1 146 ? 3.565 69.819 81.347 1.00 76.73 163 ARG A O 1
ATOM 1017 N N . GLU A 1 147 ? 4.435 68.206 80.030 1.00 82.69 164 GLU A N 1
ATOM 1018 C CA . GLU A 1 147 ? 3.365 68.265 79.018 1.00 82.61 164 GLU A CA 1
ATOM 1019 C C . GLU A 1 147 ? 2.030 67.782 79.570 1.00 77.24 164 GLU A C 1
ATOM 1020 O O . GLU A 1 147 ? 1.035 67.872 78.882 1.00 84.67 164 GLU A O 1
ATOM 1026 N N . ALA A 1 148 ? 2.010 67.261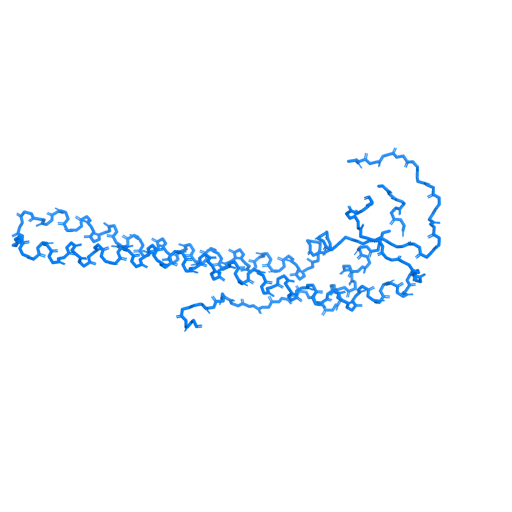 80.796 1.00 74.16 165 ALA A N 1
ATOM 1027 C CA . ALA A 1 148 ? 0.775 66.832 81.457 1.00 72.56 165 ALA A CA 1
ATOM 1028 C C . ALA A 1 148 ? 0.354 67.781 82.578 1.00 74.39 165 ALA A C 1
ATOM 1029 O O . ALA A 1 148 ? -0.646 67.530 83.249 1.00 75.22 165 ALA A O 1
ATOM 1031 N N . VAL A 1 149 ? 1.110 68.859 82.780 1.00 74.46 166 VAL A N 1
ATOM 1032 C CA . VAL A 1 149 ? 0.874 69.786 83.879 1.00 75.42 166 VAL A CA 1
ATOM 1033 C C . VAL A 1 149 ? 0.776 71.206 83.354 1.00 76.88 166 VAL A C 1
ATOM 1034 O O . VAL A 1 149 ? 1.702 71.701 82.727 1.00 78.76 166 VAL A O 1
ATOM 1046 N N . LEU A 1 151 ? -0.061 73.953 85.469 1.00 83.58 168 LEU A N 1
ATOM 1047 C CA . LEU A 1 151 ? 0.464 74.824 86.522 1.00 80.50 168 LEU A CA 1
ATOM 1048 C C . LEU A 1 151 ? 0.935 74.027 87.713 1.00 77.85 168 LEU A C 1
ATOM 1049 O O . LEU A 1 151 ? 0.298 73.061 88.102 1.00 79.64 168 LEU A O 1
ATOM 1054 N N . ALA A 1 152 ? 2.026 74.466 88.323 1.00 78.80 169 ALA A N 1
ATOM 1055 C CA . ALA A 1 152 ? 2.516 73.829 89.533 1.00 76.32 169 ALA A CA 1
ATOM 1056 C C . ALA A 1 152 ? 3.509 74.696 90.276 1.00 75.24 169 ALA A C 1
ATOM 1057 O O . ALA A 1 152 ? 4.152 75.573 89.701 1.00 75.61 169 ALA A O 1
ATOM 1059 N N . ASN A 1 153 ? 3.629 74.423 91.567 1.00 75.03 170 ASN A N 1
ATOM 1060 C CA . ASN A 1 153 ? 4.616 75.068 92.406 1.00 76.79 170 ASN A CA 1
ATOM 1061 C C . ASN A 1 153 ? 5.993 74.762 91.821 1.00 73.97 170 ASN A C 1
ATOM 1062 O O . ASN A 1 153 ? 6.400 73.598 91.801 1.00 71.70 170 ASN A O 1
ATOM 1067 N N . PRO A 1 154 ? 6.721 75.798 91.354 1.00 71.76 171 PRO A N 1
ATOM 1068 C CA . PRO A 1 154 ? 8.014 75.572 90.692 1.00 70.76 171 PRO A CA 1
ATOM 1069 C C . PRO A 1 154 ? 8.989 74.738 91.509 1.00 68.13 171 PRO A C 1
ATOM 1070 O O . PRO A 1 154 ? 9.878 74.119 90.934 1.00 68.17 171 PRO A O 1
ATOM 1074 N N . ALA A 1 155 ? 8.809 74.725 92.830 1.00 68.24 172 ALA A N 1
ATOM 1075 C CA . ALA A 1 155 ? 9.592 73.887 93.745 1.00 69.11 172 ALA A CA 1
ATOM 1076 C C . ALA A 1 155 ? 9.647 72.424 93.323 1.00 69.48 172 ALA A C 1
ATOM 1077 O O . ALA A 1 155 ? 10.662 71.770 93.520 1.00 68.28 172 ALA A O 1
ATOM 1087 N N . ASP A 1 157 ? 9.346 71.358 90.160 1.00 71.40 174 ASP A N 1
ATOM 1088 C CA . ASP A 1 157 ? 9.956 71.196 88.836 1.00 72.30 174 ASP A CA 1
ATOM 1089 C C . ASP A 1 157 ? 11.477 71.035 88.967 1.00 72.56 174 ASP A C 1
ATOM 1090 O O . ASP A 1 157 ? 12.165 71.939 89.424 1.00 75.42 174 ASP A O 1
ATOM 1095 N N . ILE A 1 158 ? 11.992 69.891 88.535 1.00 70.31 175 ILE A N 1
ATOM 1096 C CA . ILE A 1 158 ? 13.413 69.579 88.666 1.00 71.32 175 ILE A CA 1
ATOM 1097 C C . ILE A 1 158 ? 14.199 69.799 87.378 1.00 72.38 175 ILE A C 1
ATOM 1098 O O . ILE A 1 158 ? 15.363 69.407 87.282 1.00 71.95 175 ILE A O 1
ATOM 1103 N N . THR A 1 159 ? 13.576 70.422 86.389 1.00 73.27 176 THR A N 1
ATOM 1104 C CA . THR A 1 159 ? 14.207 70.565 85.082 1.00 75.41 176 THR A CA 1
ATOM 1105 C C . THR A 1 159 ? 15.574 71.249 85.163 1.00 77.87 176 THR A C 1
ATOM 1106 O O . THR A 1 159 ? 16.556 70.754 84.608 1.00 81.21 176 THR A O 1
ATOM 1110 N N . ASP A 1 160 ? 15.645 72.352 85.895 1.00 78.10 177 ASP A N 1
ATOM 1111 C CA . ASP A 1 160 ? 16.876 73.139 85.959 1.00 78.48 177 ASP A CA 1
ATOM 1112 C C . ASP A 1 160 ? 17.979 72.375 86.657 1.00 78.32 177 ASP A C 1
ATOM 1113 O O . ASP A 1 160 ? 19.118 72.366 86.197 1.00 80.88 177 ASP A O 1
ATOM 1118 N N . ALA A 1 161 ? 17.638 71.732 87.768 1.00 76.92 178 ALA A N 1
ATOM 1119 C CA . ALA A 1 161 ? 18.601 70.917 88.493 1.00 75.36 178 ALA A CA 1
ATOM 1120 C C . ALA A 1 161 ? 19.233 69.885 87.563 1.00 75.69 178 ALA A C 1
ATOM 1121 O O . ALA A 1 161 ? 20.439 69.660 87.629 1.00 78.13 178 ALA A O 1
ATOM 1123 N N . VAL A 1 162 ? 18.419 69.289 86.687 1.00 75.59 179 VAL A N 1
ATOM 1124 C CA . VAL A 1 162 ? 18.901 68.299 85.707 1.00 75.38 179 VAL A CA 1
ATOM 1125 C C . VAL A 1 162 ? 19.812 68.940 84.656 1.00 76.69 179 VAL A C 1
ATOM 1126 O O . VAL A 1 162 ? 20.829 68.359 84.264 1.00 77.56 179 VAL A O 1
ATOM 1130 N N . VAL A 1 163 ? 19.454 70.132 84.196 1.00 77.51 180 VAL A N 1
ATOM 1131 C CA . VAL A 1 163 ? 20.306 70.840 83.246 1.00 78.83 180 VAL A CA 1
ATOM 1132 C C . VAL A 1 163 ? 21.700 71.053 83.862 1.00 80.25 180 VAL A C 1
ATOM 1133 O O . VAL A 1 163 ? 22.719 70.838 83.206 1.00 81.84 180 VAL A O 1
ATOM 1137 N N . ALA A 1 164 ? 21.725 71.456 85.128 1.00 79.27 181 ALA A N 1
ATOM 1138 C CA . ALA A 1 164 ? 22.967 71.619 85.866 1.00 78.01 181 ALA A CA 1
ATOM 1139 C C . ALA A 1 164 ? 23.729 70.300 85.946 1.00 78.82 181 ALA A C 1
ATOM 1140 O O . ALA A 1 164 ? 24.933 70.249 85.675 1.00 81.00 181 ALA A O 1
ATOM 1142 N N . ALA A 1 165 ? 23.023 69.235 86.311 1.00 77.46 182 ALA A N 1
ATOM 1143 C CA . ALA A 1 165 ? 23.628 67.913 86.417 1.00 77.44 182 ALA A CA 1
ATOM 1144 C C . ALA A 1 165 ? 24.213 67.466 85.086 1.00 78.97 182 ALA A C 1
ATOM 1145 O O . ALA A 1 165 ? 25.289 66.874 85.053 1.00 79.83 182 ALA A O 1
ATOM 1147 N N . LEU A 1 166 ? 23.508 67.759 83.995 1.00 81.38 183 LEU A N 1
ATOM 1148 C CA . LEU A 1 166 ? 23.982 67.406 82.656 1.00 84.38 183 LEU A CA 1
ATOM 1149 C C . LEU A 1 166 ? 25.173 68.256 82.217 1.00 85.41 183 LEU A C 1
ATOM 1150 O O . LEU A 1 166 ? 26.164 67.715 81.724 1.00 86.24 183 LEU A O 1
ATOM 1155 N N . ASP A 1 167 ? 25.066 69.577 82.371 1.00 85.00 184 ASP A N 1
ATOM 1156 C CA . ASP A 1 167 ? 26.162 70.497 82.014 1.00 85.99 184 ASP A CA 1
ATOM 1157 C C . ASP A 1 167 ? 27.485 70.140 82.726 1.00 88.77 184 ASP A C 1
ATOM 1158 O O . ASP A 1 167 ? 28.573 70.313 82.169 1.00 86.10 184 ASP A O 1
ATOM 1163 N N . ALA A 1 168 ? 27.381 69.626 83.947 1.00 89.55 185 ALA A N 1
ATOM 1164 C CA . ALA A 1 168 ? 28.543 69.134 84.680 1.00 88.69 185 ALA A CA 1
ATOM 1165 C C . ALA A 1 168 ? 29.163 67.915 83.999 1.00 86.39 185 ALA A C 1
ATOM 1166 O O . ALA A 1 168 ? 30.364 67.693 84.096 1.00 89.40 185 ALA A O 1
ATOM 1168 N N . ARG A 1 169 ? 28.338 67.126 83.320 1.00 87.53 186 ARG A N 1
ATOM 1169 C CA . ARG A 1 169 ? 28.794 65.909 82.651 1.00 88.10 186 ARG A CA 1
ATOM 1170 C C . ARG A 1 169 ? 29.199 66.120 81.196 1.00 85.42 186 ARG A C 1
ATOM 1171 O O . ARG A 1 169 ? 30.158 65.512 80.741 1.00 84.08 186 ARG A O 1
ATOM 1179 N N . ILE A 1 170 ? 28.481 66.965 80.462 1.00 83.48 187 ILE A N 1
ATOM 1180 C CA . ILE A 1 170 ? 28.784 67.162 79.047 1.00 82.45 187 ILE A CA 1
ATOM 1181 C C . ILE A 1 170 ? 28.319 68.528 78.536 1.00 83.34 187 ILE A C 1
ATOM 1182 O O . ILE A 1 170 ? 27.188 68.959 78.805 1.00 89.46 187 ILE A O 1
ATOM 1187 N N . LYS A 1 171 ? 29.210 69.191 77.797 1.00 80.03 188 LYS A N 1
ATOM 1188 C CA . LYS A 1 171 ? 28.974 70.531 77.261 1.00 82.51 188 LYS A CA 1
ATOM 1189 C C . LYS A 1 171 ? 28.933 70.572 75.738 1.00 83.60 188 LYS A C 1
ATOM 1190 O O . LYS A 1 171 ? 28.594 71.602 75.148 1.00 84.13 188 LYS A O 1
ATOM 1196 N N . THR A 1 172 ? 29.288 69.470 75.091 1.00 86.76 189 THR A N 1
ATOM 1197 C CA . THR A 1 172 ? 29.357 69.458 73.641 1.00 89.31 189 THR A CA 1
ATOM 1198 C C . THR A 1 172 ? 29.293 68.051 73.074 1.00 89.44 189 THR A C 1
ATOM 1199 O O . THR A 1 172 ? 29.424 67.060 73.790 1.00 91.50 189 THR A O 1
ATOM 1203 N N . LEU A 1 173 ? 29.104 67.990 71.768 1.00 89.26 190 LEU A N 1
ATOM 1204 C CA . LEU A 1 173 ? 29.000 66.737 71.053 1.00 93.04 190 LEU A CA 1
ATOM 1205 C C . LEU A 1 173 ? 29.457 67.003 69.624 1.00 92.27 190 LEU A C 1
ATOM 1206 O O . LEU A 1 173 ? 28.922 67.879 68.952 1.00 90.37 190 LEU A O 1
ATOM 1211 N N . THR A 1 174 ? 30.463 66.276 69.162 1.00 91.39 191 THR A N 1
ATOM 1212 C CA . THR A 1 174 ? 31.001 66.533 67.834 1.00 91.20 191 THR A CA 1
ATOM 1213 C C . THR A 1 174 ? 30.520 65.437 66.886 1.00 85.36 191 THR A C 1
ATOM 1214 O O . THR A 1 174 ? 30.513 64.259 67.236 1.00 82.32 191 THR A O 1
ATOM 1218 N N . PHE A 1 175 ? 30.095 65.846 65.696 1.00 81.30 192 PHE A N 1
ATOM 1219 C CA . PHE A 1 175 ? 29.557 64.930 64.695 1.00 76.32 192 PHE A CA 1
ATOM 1220 C C . PHE A 1 175 ? 29.565 65.587 63.317 1.00 77.13 192 PHE A C 1
ATOM 1221 O O . PHE A 1 175 ? 29.587 66.818 63.211 1.00 78.99 192 PHE A O 1
ATOM 1229 N N . ASP A 1 176 ? 29.569 64.764 62.272 1.00 77.71 193 ASP A N 1
ATOM 1230 C CA . ASP A 1 176 ? 29.543 65.241 60.884 1.00 78.60 193 ASP A CA 1
ATOM 1231 C C . ASP A 1 176 ? 28.223 64.837 60.261 1.00 77.63 193 ASP A C 1
ATOM 1232 O O . ASP A 1 176 ? 27.428 64.116 60.868 1.00 77.21 193 ASP A O 1
ATOM 1237 N N . ARG A 1 177 ? 27.989 65.303 59.043 1.00 78.98 194 ARG A N 1
ATOM 1238 C CA . ARG A 1 177 ? 26.763 64.968 58.341 1.00 82.59 194 ARG A CA 1
ATOM 1239 C C . ARG A 1 177 ? 26.700 63.450 58.137 1.00 81.60 194 ARG A C 1
ATOM 1240 O O . ARG A 1 177 ? 27.718 62.799 57.921 1.00 78.85 194 ARG A O 1
ATOM 1248 N N . GLU A 1 178 ? 25.499 62.899 58.232 1.00 83.47 195 GLU A N 1
ATOM 1249 C CA . GLU A 1 178 ? 25.278 61.467 58.069 1.00 87.31 195 GLU A CA 1
ATOM 1250 C C . GLU A 1 178 ? 25.332 61.155 56.568 1.00 90.24 195 GLU A C 1
ATOM 1251 O O . GLU A 1 178 ? 24.864 61.959 55.759 1.00 91.38 195 GLU A O 1
ATOM 1257 N N . ARG A 1 179 ? 25.902 60.007 56.195 1.00 90.30 196 ARG A N 1
ATOM 1258 C CA . ARG A 1 179 ? 26.039 59.629 54.781 1.00 92.05 196 ARG A CA 1
ATOM 1259 C C . ARG A 1 179 ? 25.053 58.532 54.390 1.00 91.30 196 ARG A C 1
ATOM 1260 O O . ARG A 1 179 ? 25.050 57.470 54.988 1.00 90.55 196 ARG A O 1
ATOM 1268 N N . LEU A 1 180 ? 24.223 58.806 53.384 1.00 95.32 197 LEU A N 1
ATOM 1269 C CA . LEU A 1 180 ? 23.195 57.874 52.881 1.00 99.04 197 LEU A CA 1
ATOM 1270 C C . LEU A 1 180 ? 23.426 57.409 51.424 1.00 108.58 197 LEU A C 1
ATOM 1271 O O . LEU A 1 180 ? 22.609 56.664 50.871 1.00 110.93 197 LEU A O 1
ATOM 1276 N N . ASP A 1 181 ? 24.525 57.856 50.812 1.00 116.96 198 ASP A N 1
ATOM 1277 C CA . ASP A 1 181 ? 24.889 57.479 49.434 1.00 122.38 198 ASP A CA 1
ATOM 1278 C C . ASP A 1 181 ? 25.304 56.004 49.312 1.00 133.98 198 ASP A C 1
ATOM 1279 O O . ASP A 1 181 ? 25.039 55.355 48.294 1.00 134.50 198 ASP A O 1
ATOM 1284 N N . GLN A 1 182 ? 25.963 55.490 50.350 1.00 144.57 199 GLN A N 1
ATOM 1285 C CA . GLN A 1 182 ? 26.395 54.090 50.401 1.00 148.55 199 GLN A CA 1
ATOM 1286 C C . GLN A 1 182 ? 25.197 53.136 50.483 1.00 155.61 199 GLN A C 1
ATOM 1287 O O . GLN A 1 182 ? 25.261 52.024 49.957 1.00 157.79 199 GLN A O 1
ATOM 1293 N N . GLN A 1 183 ? 24.120 53.582 51.141 1.00 156.62 200 GLN A N 1
ATOM 1294 C CA . GLN A 1 183 ? 22.854 52.835 51.238 1.00 151.49 200 GLN A CA 1
ATOM 1295 C C . GLN A 1 183 ? 23.039 51.427 51.808 1.00 146.17 200 GLN A C 1
ATOM 1296 O O . GLN A 1 183 ? 22.297 51.000 52.688 1.00 131.45 200 GLN A O 1
#

Foldseek 3Di:
DPDDDDFDDDDAQEAEAEPVVLLVPALASVQLVVQLVVQVVVLVVVLVVLVVVLVVLVVVLVVCVVPDDPVVSVVSVVVSVVSVVVSVVVVVQQVVLSVVSSVVSSVVVVVLLPVLVVVQSVVSNHPDYHYCVVHPHDVVHCSVVSSVSSNVVDNHDDDHGGDDPVD

Sequence (167 aa):
LYFQGTHGPALPGVCIFSSPRAVGSSLVGKAVDARLKTIIQQVNAELTGERTALDNEAKALDAKKTTIAQDALEQQAATLQAKANAWQRKGQLRQKEVEATEQKALSRVYQELNNTPIQQVYQAQKCSVLLDREAVLANPADITDAVVAALDARIKTLTFDRERLDQQ

Radius of gyration: 26.25 Å; Cα contacts (8 Å, |Δi|>4): 143; chains: 1; bounding box: 32×33×84 Å

Solvent-accessible surface area: 11368 Å² total

Organism: Caulobacter vibrioides (strain ATCC 19089 / CIP 103742 / CB 15) (NCBI:txid190650)

B-factor: mean 85.69, std 16.52, range [60.96, 157.79]

Secondary structure (DSSP, 8-state):
----S-PPPPPTTEEEE-HHHHHHHSHHHHHHHHHHHHHHHHHHHHHHHHHHHHHHHHHHHHHHTTTS-HHHHHHHHHHHHHHHHHHHHHHHHHHHHHHHHHHHHHHHHHHHHHHHHHHHHHHTT-SEEEEGGG--------HHHHHHHHHHH-S---------S--